Protein AF-A0A093EUS7-F1 (afdb_monomer)

Organism: Tyto alba (NCBI:txid56313)

pLDDT: mean 95.44, std 4.87, range [64.44, 98.81]

Sequence (160 aa):
KVYKDEKTVVIKDKYPKARYHWLILPWDPISSLKSVTRDHLELLEHMHEVGQKMIEQCPARESLEFRLGYHAIPSMSQLHLHVISQDFDSPALKTKKHWNSFTTDFFLNSEDVIEMVRSKGKVKVKDHVSELLKLPLRCHRCKQQLSTIPQLKEHLRKHW

Foldseek 3Di:
DPDDDPFWDKDFDPLAQAPGKIKIFTPPQQFEQQSQFLVCLVVLVVSVVVLVVVLVPDPCNPPWDWFWWFFLDDPGGGDIIMIHTLLSQGPSNADLLSQLCCQDLRTDGSVNSSVCCVPPRGDDRDPPSVVSSVDFDARSPPRDGDRHPVVNNVVSVVVD

Mean predicted aligned error: 3.08 Å

Secondary structure (DSSP, 8-state):
--EE-SSEEEEE-SS-SSSSEEEEEESS----GGG-BGGGHHHHHHHHHHHHHHHHT-TTTTTS-EEEEEESS-SSSS--EEEEETT---TT--SHHHHHHHHSTTEEEHHHHHHHHHHHSBPPPPTTGGGGGGSPEE-TTT--EESSHHHHHHHHGGG-

Radius of gyration: 15.62 Å; Cα contacts (8 Å, |Δi|>4): 267; chains: 1; bounding box: 41×33×40 Å

Solvent-accessible surface area (backbone atoms only — not comparable to full-atom values): 9091 Å² total; per-residue (Å²): 119,77,51,73,62,98,58,36,38,31,32,69,46,94,66,29,49,13,82,44,30,34,34,40,30,55,73,66,90,43,52,38,64,83,72,42,39,50,89,45,47,68,58,51,52,50,54,50,53,55,46,50,53,54,41,74,70,36,94,52,50,89,83,45,58,70,49,51,24,32,53,70,71,66,94,52,86,48,44,52,40,37,36,33,34,71,69,48,56,33,90,59,52,70,46,64,49,61,48,25,41,68,68,37,86,29,33,39,45,46,67,60,48,50,49,33,18,72,76,66,39,31,56,83,73,70,83,73,49,72,56,52,35,70,53,80,50,54,44,82,80,84,58,52,74,42,95,46,62,70,58,40,57,60,55,41,64,78,75,110

Structure (mmCIF, N/CA/C/O backbone):
data_AF-A0A093EUS7-F1
#
_entry.id   AF-A0A093EUS7-F1
#
loop_
_atom_site.group_PDB
_atom_site.id
_atom_site.type_symbol
_atom_site.label_atom_id
_atom_site.label_alt_id
_atom_site.label_comp_id
_atom_site.label_asym_id
_atom_site.label_entity_id
_atom_site.label_seq_id
_atom_site.pdbx_PDB_ins_code
_atom_site.Cartn_x
_atom_site.Cartn_y
_atom_site.Cartn_z
_atom_site.occupancy
_atom_site.B_iso_or_equiv
_atom_site.auth_seq_id
_atom_site.auth_comp_id
_atom_site.auth_asym_id
_atom_site.auth_atom_id
_atom_site.pdbx_PDB_model_num
ATOM 1 N N . LYS A 1 1 ? -16.452 -4.340 -8.724 1.00 64.44 1 LYS A N 1
ATOM 2 C CA . LYS A 1 1 ? -16.579 -4.898 -7.356 1.00 64.44 1 LYS A CA 1
ATOM 3 C C . LYS A 1 1 ? -16.276 -6.385 -7.426 1.00 64.44 1 LYS A C 1
ATOM 5 O O . LYS A 1 1 ? -16.734 -6.990 -8.385 1.00 64.44 1 LYS A O 1
ATOM 10 N N . VAL A 1 2 ? -15.464 -6.920 -6.515 1.00 84.25 2 VAL A N 1
ATOM 11 C CA . VAL A 1 2 ? -14.988 -8.319 -6.573 1.00 84.25 2 VAL A CA 1
ATOM 12 C C . VAL A 1 2 ? -15.539 -9.151 -5.415 1.00 84.25 2 VAL A C 1
ATOM 14 O O . VAL A 1 2 ? -15.949 -10.279 -5.635 1.00 84.25 2 VAL A O 1
ATOM 17 N N . TYR A 1 3 ? -15.641 -8.570 -4.220 1.00 91.31 3 TYR A N 1
ATOM 18 C CA . TYR A 1 3 ? -16.209 -9.208 -3.030 1.00 91.31 3 TYR A CA 1
ATOM 19 C C . TYR A 1 3 ? -16.881 -8.144 -2.142 1.00 91.31 3 TYR A C 1
ATOM 21 O O . TYR A 1 3 ? -16.570 -6.951 -2.257 1.00 91.31 3 TYR A O 1
ATOM 29 N N . LYS A 1 4 ? -17.845 -8.544 -1.308 1.00 95.19 4 LYS A N 1
ATOM 30 C CA . LYS A 1 4 ? -18.407 -7.724 -0.224 1.00 95.19 4 LYS A CA 1
ATOM 31 C C . LYS A 1 4 ? -18.872 -8.597 0.929 1.00 95.19 4 LYS A C 1
ATOM 33 O O . LYS A 1 4 ? -19.377 -9.690 0.691 1.00 95.19 4 LYS A O 1
ATOM 38 N N . ASP A 1 5 ? -18.833 -8.023 2.116 1.00 95.94 5 ASP A N 1
ATOM 39 C CA . ASP A 1 5 ? -19.529 -8.510 3.299 1.00 95.94 5 ASP A CA 1
ATOM 40 C C . ASP A 1 5 ? -20.160 -7.335 4.063 1.00 95.94 5 ASP A C 1
ATOM 42 O O . ASP A 1 5 ? -20.316 -6.233 3.520 1.00 95.94 5 ASP A O 1
ATOM 46 N N . GLU A 1 6 ? -20.576 -7.597 5.299 1.00 96.50 6 GLU A N 1
ATOM 47 C CA . GLU A 1 6 ? -21.230 -6.639 6.191 1.00 96.50 6 GLU A CA 1
ATOM 48 C C . GLU A 1 6 ? -20.306 -5.502 6.643 1.00 96.50 6 GLU A C 1
ATOM 50 O O . GLU A 1 6 ? -20.803 -4.430 6.974 1.00 96.50 6 GLU A O 1
ATOM 55 N N . LYS A 1 7 ? -18.978 -5.693 6.616 1.00 96.62 7 LYS A N 1
ATOM 56 C CA . LYS A 1 7 ? -17.992 -4.715 7.112 1.00 96.62 7 LYS A CA 1
ATOM 57 C C . LYS A 1 7 ? -17.232 -4.010 5.989 1.00 96.62 7 LYS A C 1
ATOM 59 O O . LYS A 1 7 ? -16.836 -2.854 6.141 1.00 96.62 7 LYS A O 1
ATOM 64 N N . THR A 1 8 ? -17.013 -4.682 4.859 1.00 97.62 8 THR A N 1
ATOM 65 C CA . THR A 1 8 ? -16.091 -4.226 3.813 1.00 97.62 8 THR A CA 1
ATOM 66 C C . THR A 1 8 ? -16.556 -4.518 2.386 1.00 97.62 8 THR A C 1
ATOM 68 O O . THR A 1 8 ? -17.402 -5.374 2.100 1.00 97.62 8 THR A O 1
ATOM 71 N N . VAL A 1 9 ? -15.938 -3.813 1.441 1.00 97.69 9 VAL A N 1
ATOM 72 C CA . VAL A 1 9 ? -16.024 -4.078 0.006 1.00 97.69 9 VAL A CA 1
ATOM 73 C C . VAL A 1 9 ? -14.635 -4.166 -0.611 1.00 97.69 9 VAL A C 1
ATOM 75 O O . VAL A 1 9 ? -13.760 -3.347 -0.339 1.00 97.69 9 VAL A O 1
ATOM 78 N N . VAL A 1 10 ? -14.459 -5.133 -1.511 1.00 98.19 10 VAL A N 1
ATOM 79 C CA . VAL A 1 10 ? -13.243 -5.288 -2.312 1.00 98.19 10 VAL A CA 1
ATOM 80 C C . VAL A 1 10 ? -13.505 -4.812 -3.734 1.00 98.19 10 VAL A C 1
ATOM 82 O O . VAL A 1 10 ? -14.429 -5.270 -4.428 1.00 9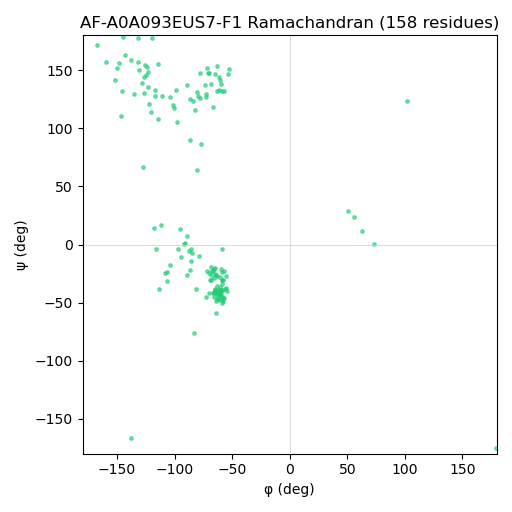8.19 10 VAL A O 1
ATOM 85 N N . ILE A 1 11 ? -12.652 -3.914 -4.210 1.00 97.44 11 ILE A N 1
ATOM 86 C CA . ILE A 1 11 ? -12.645 -3.437 -5.593 1.00 97.44 11 ILE A CA 1
ATOM 87 C C . ILE A 1 11 ? -11.260 -3.626 -6.212 1.00 97.44 11 ILE A C 1
ATOM 89 O O . ILE A 1 11 ? -10.252 -3.658 -5.515 1.00 97.44 11 ILE A O 1
ATOM 93 N N . LYS A 1 12 ? -11.202 -3.749 -7.540 1.00 97.62 12 LYS A N 1
ATOM 94 C CA . LYS A 1 12 ? -9.932 -3.621 -8.265 1.00 97.62 12 LYS A CA 1
ATOM 95 C C . LYS A 1 12 ? -9.543 -2.145 -8.277 1.00 97.62 12 LYS A C 1
ATOM 97 O O . LYS A 1 12 ? -10.411 -1.300 -8.510 1.00 97.62 12 LYS A O 1
ATOM 102 N N . ASP A 1 13 ? -8.270 -1.842 -8.048 1.00 97.31 13 ASP A N 1
ATOM 103 C CA . ASP A 1 13 ? -7.763 -0.483 -8.228 1.00 97.31 13 ASP A CA 1
ATOM 104 C C . ASP A 1 13 ? -7.938 -0.079 -9.704 1.00 97.31 13 ASP A C 1
ATOM 106 O O . ASP A 1 13 ? -7.627 -0.851 -10.614 1.00 97.31 13 ASP A O 1
ATOM 110 N N . LYS A 1 14 ? -8.465 1.124 -9.953 1.00 96.56 14 LYS A N 1
ATOM 111 C CA . LYS A 1 14 ? -8.698 1.646 -11.311 1.00 96.56 14 LYS A CA 1
ATOM 112 C C . LYS A 1 14 ? -7.390 1.875 -12.079 1.00 96.56 14 LYS A C 1
ATOM 114 O O . LYS A 1 14 ? -7.369 1.803 -13.305 1.00 96.56 14 LYS A O 1
ATOM 119 N N . TYR A 1 15 ? -6.306 2.159 -11.364 1.00 97.19 15 TYR A N 1
ATOM 120 C CA . TYR A 1 15 ? -4.970 2.417 -11.887 1.00 97.19 15 TYR A CA 1
ATOM 121 C C . TYR A 1 15 ? -3.961 1.500 -11.177 1.00 97.19 15 TYR A C 1
ATOM 123 O O . TYR A 1 15 ? -3.106 1.993 -10.426 1.00 97.19 15 TYR A O 1
ATOM 131 N N . PRO A 1 16 ? -4.036 0.174 -11.393 1.00 98.00 16 PRO A N 1
ATOM 132 C CA . PRO A 1 16 ? -3.267 -0.807 -10.632 1.00 98.00 16 PRO A CA 1
ATOM 133 C C . PRO A 1 16 ? -1.763 -0.568 -10.799 1.00 98.00 16 PRO A C 1
ATOM 135 O O . PRO A 1 16 ? -1.323 -0.202 -11.883 1.00 98.00 16 PRO A O 1
ATOM 138 N N . LYS A 1 17 ? -0.946 -0.728 -9.752 1.00 98.44 17 LYS A N 1
ATOM 139 C CA . LYS A 1 17 ? 0.515 -0.499 -9.849 1.00 98.44 17 LYS A CA 1
ATOM 140 C C . LYS A 1 17 ? 1.330 -1.777 -10.068 1.00 98.44 17 LYS A C 1
ATOM 142 O O . LYS A 1 17 ? 2.527 -1.676 -10.300 1.00 98.44 17 LYS A O 1
ATOM 147 N N . ALA A 1 18 ? 0.661 -2.925 -10.074 1.00 98.19 18 ALA A N 1
ATOM 148 C CA . ALA A 1 18 ? 1.181 -4.256 -10.368 1.00 98.19 18 ALA A CA 1
ATOM 149 C C . ALA A 1 18 ? 0.106 -5.068 -11.112 1.00 98.19 18 ALA A C 1
ATOM 151 O O . ALA A 1 18 ? -1.006 -4.556 -11.302 1.00 98.19 18 ALA A O 1
ATOM 152 N N . ARG A 1 19 ? 0.403 -6.315 -11.499 1.00 97.44 19 ARG A N 1
ATOM 153 C CA . ARG A 1 19 ? -0.566 -7.221 -12.151 1.00 97.44 19 ARG A CA 1
ATOM 154 C C . ARG A 1 19 ? -1.848 -7.393 -11.342 1.00 97.44 19 ARG A C 1
ATOM 156 O O . ARG A 1 19 ? -2.940 -7.384 -11.908 1.00 97.44 19 ARG A O 1
ATOM 163 N N . TYR A 1 20 ? -1.717 -7.487 -10.022 1.00 98.06 20 TYR A N 1
ATOM 164 C CA . TYR A 1 20 ? -2.835 -7.587 -9.099 1.00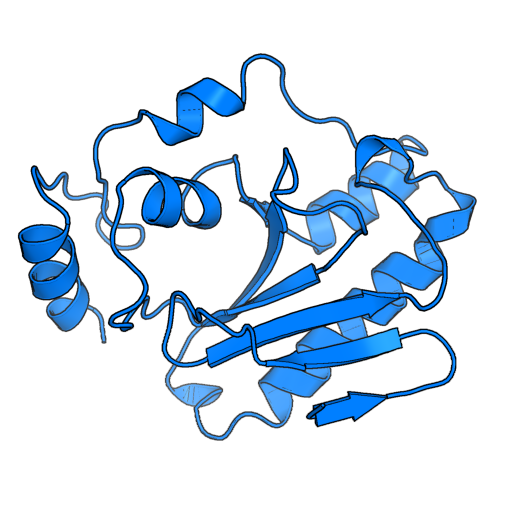 98.06 20 TYR A CA 1
ATOM 165 C C . TYR A 1 20 ? -2.780 -6.446 -8.092 1.00 98.06 20 TYR A C 1
ATOM 167 O O . TYR A 1 20 ? -1.806 -6.278 -7.361 1.00 98.06 20 TYR A O 1
ATOM 175 N N . HIS A 1 21 ? -3.838 -5.638 -8.069 1.00 98.44 21 HIS A N 1
ATOM 176 C CA . HIS A 1 21 ? -3.978 -4.551 -7.114 1.00 98.44 21 HIS A CA 1
ATOM 177 C C . HIS A 1 21 ? -5.452 -4.357 -6.758 1.00 98.44 21 HIS A C 1
ATOM 179 O O . HIS A 1 21 ? -6.256 -3.913 -7.586 1.00 98.44 21 HIS A O 1
ATOM 185 N N . TRP A 1 22 ? -5.800 -4.699 -5.523 1.00 98.44 22 TRP A N 1
ATOM 186 C CA . TRP A 1 22 ? -7.130 -4.502 -4.963 1.00 98.44 22 TRP A CA 1
ATOM 187 C C . TRP A 1 22 ? -7.099 -3.494 -3.827 1.00 98.44 22 TRP A C 1
ATOM 189 O O . TRP A 1 22 ? -6.076 -3.300 -3.169 1.00 98.44 22 TRP A O 1
ATOM 199 N N . LEU A 1 23 ? -8.255 -2.882 -3.607 1.00 98.00 23 LEU A N 1
ATOM 200 C CA . LEU A 1 23 ? -8.527 -2.013 -2.478 1.00 98.00 23 LEU A CA 1
ATOM 201 C C . LEU A 1 23 ? -9.641 -2.648 -1.655 1.00 98.00 23 LEU A C 1
ATOM 203 O O . LEU A 1 23 ? -10.699 -2.983 -2.199 1.00 98.00 23 LEU A O 1
ATOM 207 N N . ILE A 1 24 ? -9.394 -2.794 -0.359 1.00 98.06 24 ILE A N 1
ATOM 208 C CA . ILE A 1 24 ? -10.398 -3.181 0.630 1.00 98.06 24 ILE A CA 1
ATOM 209 C C . ILE A 1 24 ? -10.809 -1.911 1.351 1.00 98.06 24 ILE A C 1
ATOM 211 O O . ILE A 1 24 ? -9.961 -1.229 1.928 1.00 98.06 24 ILE A O 1
ATOM 215 N N . LEU A 1 25 ? -12.092 -1.580 1.278 1.00 96.81 25 LEU A N 1
ATOM 216 C CA . LEU A 1 25 ? -12.655 -0.387 1.894 1.00 96.81 25 LEU A CA 1
ATOM 217 C C . LEU A 1 25 ? -13.676 -0.801 2.952 1.00 96.81 25 LEU A C 1
ATOM 219 O O . LEU A 1 25 ? -14.530 -1.641 2.647 1.00 96.81 25 LEU A O 1
ATOM 223 N N . PRO A 1 26 ? -13.623 -0.226 4.161 1.00 97.00 26 PRO A N 1
ATOM 224 C CA . PRO A 1 26 ? -14.689 -0.394 5.131 1.00 97.00 26 PRO A CA 1
ATOM 225 C C . PRO A 1 26 ? -15.933 0.389 4.698 1.00 97.00 26 PRO A C 1
ATOM 227 O O . PRO A 1 26 ? -15.827 1.414 4.011 1.00 97.00 26 PRO A O 1
ATOM 230 N N . TRP A 1 27 ? -17.108 -0.090 5.107 1.00 95.31 27 TRP A N 1
ATOM 231 C CA . TRP A 1 27 ? -18.343 0.696 5.016 1.00 95.31 27 TRP A CA 1
ATOM 232 C C . TRP A 1 27 ? -18.335 1.870 5.998 1.00 95.31 27 TRP A C 1
ATOM 234 O O . TRP A 1 27 ? -18.879 2.928 5.683 1.00 95.31 27 TRP A O 1
ATOM 244 N N . ASP A 1 28 ? -17.654 1.707 7.134 1.00 91.75 28 ASP A N 1
A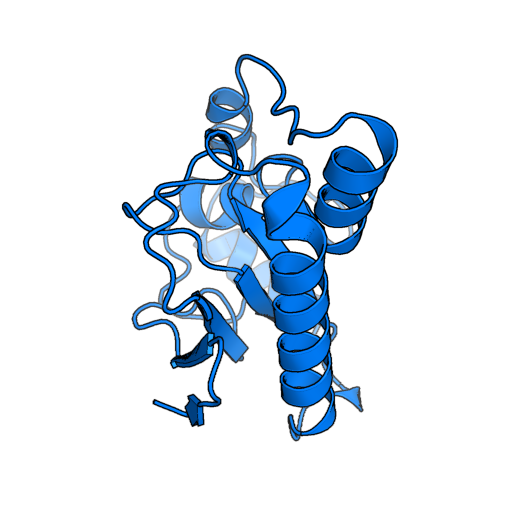TOM 245 C CA . ASP A 1 28 ? -17.448 2.774 8.106 1.00 91.75 28 ASP A CA 1
ATOM 246 C C . ASP A 1 28 ? -16.626 3.926 7.499 1.00 91.75 28 ASP A C 1
ATOM 248 O O . ASP A 1 28 ? -15.565 3.696 6.900 1.00 91.75 28 ASP A O 1
ATOM 252 N N . PRO A 1 29 ? -17.064 5.189 7.658 1.00 89.62 29 PRO A N 1
ATOM 253 C CA . PRO A 1 29 ? -16.450 6.343 7.007 1.00 89.62 29 PRO A CA 1
ATOM 254 C C . PRO A 1 29 ? -15.190 6.826 7.747 1.00 89.62 29 PRO A C 1
ATOM 256 O O . PRO A 1 29 ? -15.120 7.946 8.255 1.00 89.62 29 PRO A O 1
ATOM 259 N N . ILE A 1 30 ? -14.151 5.992 7.793 1.00 93.00 30 ILE A N 1
ATOM 260 C CA . ILE A 1 30 ? -12.863 6.343 8.404 1.00 93.00 30 ILE A CA 1
ATOM 261 C C . ILE A 1 30 ? -12.041 7.140 7.396 1.00 93.00 30 ILE A C 1
ATOM 263 O O . ILE A 1 30 ? -11.645 6.614 6.361 1.00 93.00 30 ILE A O 1
ATOM 267 N N . SER A 1 31 ? -11.747 8.407 7.690 1.00 89.38 31 SER A N 1
ATOM 268 C CA . SER A 1 31 ? -11.093 9.299 6.718 1.00 89.38 31 SER A CA 1
ATOM 269 C C . SER A 1 31 ? -9.667 8.873 6.334 1.00 89.38 31 SER A C 1
ATOM 271 O O . SER A 1 31 ? -9.270 9.010 5.176 1.00 89.38 31 SER A O 1
ATOM 273 N N . SER A 1 32 ? -8.878 8.386 7.297 1.00 88.88 32 SER A N 1
ATOM 274 C CA . SER A 1 32 ? -7.460 8.054 7.127 1.00 88.88 32 SER A CA 1
ATOM 275 C C . SER A 1 32 ? -6.923 7.240 8.309 1.00 88.88 32 SER A C 1
ATOM 277 O O . SER A 1 32 ? -7.561 7.167 9.358 1.00 88.88 32 SER A O 1
ATOM 279 N N . LEU A 1 33 ? -5.692 6.725 8.189 1.00 89.56 33 LEU A N 1
ATOM 280 C CA . LEU A 1 33 ? -4.976 6.064 9.292 1.00 89.56 33 LEU A CA 1
ATOM 281 C C . LEU A 1 33 ? -4.844 6.927 10.555 1.00 89.56 33 LEU A C 1
ATOM 283 O O . LEU A 1 33 ? -4.744 6.387 11.650 1.00 89.56 33 LEU A O 1
ATOM 287 N N . LYS A 1 34 ? -4.848 8.261 10.435 1.00 89.00 34 LYS A N 1
ATOM 288 C CA . LYS A 1 34 ? -4.753 9.157 11.599 1.00 89.00 34 LYS A CA 1
ATOM 289 C C . LYS A 1 34 ? -6.017 9.144 12.462 1.00 89.00 34 LYS A C 1
ATOM 291 O O . LYS A 1 34 ? -5.937 9.478 13.637 1.00 89.00 34 LYS A O 1
ATOM 296 N N . SER A 1 35 ? -7.161 8.785 11.879 1.00 92.06 35 SER A N 1
ATOM 297 C CA . SER A 1 35 ? -8.447 8.678 12.579 1.00 92.06 35 SER A CA 1
ATOM 298 C C . SER A 1 35 ? -8.671 7.301 13.204 1.00 92.06 35 SER A C 1
ATOM 300 O O . SER A 1 35 ? -9.664 7.108 13.895 1.00 92.06 35 SER A O 1
ATOM 302 N N . VAL A 1 36 ? -7.772 6.347 12.957 1.00 94.75 36 VAL A N 1
ATOM 303 C CA . VAL A 1 36 ? -7.867 4.995 13.503 1.00 94.75 36 VAL A CA 1
ATOM 304 C C . VAL A 1 36 ? -7.549 5.015 14.998 1.00 94.75 36 VAL A C 1
ATOM 306 O O . VAL A 1 36 ? -6.491 5.484 15.428 1.00 94.75 36 VAL A O 1
ATOM 309 N N . THR A 1 37 ? -8.467 4.445 15.767 1.00 95.81 37 THR A N 1
ATOM 310 C CA . THR A 1 37 ? -8.399 4.253 17.223 1.00 95.81 37 THR A CA 1
ATOM 311 C C . THR A 1 37 ? -8.469 2.765 17.570 1.00 95.81 37 THR A C 1
ATOM 313 O O . THR A 1 37 ? -8.650 1.924 16.688 1.00 95.81 37 THR A O 1
ATOM 316 N N . ARG A 1 38 ? -8.374 2.434 18.863 1.00 96.62 38 ARG A N 1
ATOM 317 C CA . ARG A 1 38 ? -8.509 1.057 19.361 1.00 96.62 38 ARG A CA 1
ATOM 318 C C . ARG A 1 38 ? -9.849 0.401 19.009 1.00 96.62 38 ARG A C 1
ATOM 320 O O . ARG A 1 38 ? -9.866 -0.800 18.773 1.00 96.62 38 ARG A O 1
ATOM 327 N N . ASP A 1 39 ? -10.923 1.180 18.901 1.00 96.69 39 ASP A N 1
ATOM 328 C CA . ASP A 1 39 ? -12.263 0.675 18.554 1.00 96.69 39 ASP A CA 1
ATOM 329 C C . ASP A 1 39 ? -12.323 0.106 17.130 1.00 96.69 39 ASP A C 1
ATOM 331 O O . ASP A 1 39 ? -13.175 -0.712 16.808 1.00 96.69 39 ASP A O 1
ATOM 335 N N . HIS A 1 40 ? -11.376 0.501 16.277 1.00 97.12 40 HIS A N 1
ATOM 336 C CA . HIS A 1 40 ? -11.283 0.034 14.899 1.00 97.12 40 HIS A CA 1
ATOM 337 C C . HIS A 1 40 ? -10.407 -1.221 14.747 1.00 97.12 40 HIS A C 1
ATOM 339 O O . HIS A 1 40 ? -10.197 -1.671 13.622 1.00 97.12 40 HIS A O 1
ATOM 345 N N . LEU A 1 41 ? -9.856 -1.778 15.834 1.00 97.12 41 LEU A N 1
ATOM 346 C CA . LEU A 1 41 ? -8.906 -2.894 15.765 1.00 97.12 41 LEU A CA 1
ATOM 347 C C . LEU A 1 41 ? -9.506 -4.124 15.067 1.00 97.12 41 LEU A C 1
ATOM 349 O O . LEU A 1 41 ? -8.904 -4.637 14.128 1.00 97.12 41 LEU A O 1
ATOM 353 N N . GLU A 1 42 ? -10.719 -4.523 15.456 1.00 97.94 42 GLU A N 1
ATOM 354 C CA . GLU A 1 42 ? -11.425 -5.662 14.853 1.00 97.94 42 GLU A CA 1
ATOM 355 C C . GLU A 1 42 ? -11.679 -5.446 13.352 1.00 97.94 42 GLU A C 1
ATOM 357 O O . GLU A 1 42 ? -11.576 -6.369 12.547 1.00 97.94 42 GLU A O 1
ATOM 362 N N . LEU A 1 43 ? -11.975 -4.208 12.944 1.00 98.06 43 LEU A N 1
ATOM 363 C CA . LEU A 1 43 ? -12.164 -3.869 11.536 1.00 98.06 43 LEU A CA 1
ATOM 364 C C . LEU A 1 43 ? -10.856 -3.995 10.743 1.00 98.06 43 LEU A C 1
ATOM 366 O O . LEU A 1 43 ? -10.874 -4.501 9.624 1.00 98.06 43 LEU A O 1
ATOM 370 N N . LEU A 1 44 ? -9.724 -3.554 11.299 1.00 98.25 44 LEU A N 1
ATOM 371 C CA . LEU A 1 44 ? -8.419 -3.677 10.639 1.00 98.25 44 LEU A CA 1
ATOM 372 C C . LEU A 1 44 ? -7.991 -5.138 10.476 1.00 98.25 44 LEU A C 1
ATOM 374 O O . LEU A 1 44 ? -7.462 -5.499 9.424 1.00 98.25 44 LEU A O 1
ATOM 378 N N . GLU A 1 45 ? -8.230 -5.959 11.497 1.00 98.56 45 GLU A N 1
ATOM 379 C CA . GLU A 1 45 ? -7.986 -7.405 11.469 1.00 98.56 45 GLU A CA 1
ATOM 380 C C . GLU A 1 45 ? -8.864 -8.075 10.410 1.00 98.56 45 GLU A C 1
ATOM 382 O O . GLU A 1 45 ? -8.346 -8.757 9.527 1.00 98.56 45 GLU A O 1
ATOM 387 N N . HIS A 1 46 ? -10.161 -7.754 10.386 1.00 98.56 46 HIS A N 1
ATOM 388 C CA . HIS A 1 46 ? -11.082 -8.228 9.350 1.00 98.56 46 HIS A CA 1
ATOM 389 C C . HIS A 1 46 ? -10.632 -7.824 7.939 1.00 98.56 46 HIS A C 1
ATOM 391 O O . HIS A 1 46 ? -10.610 -8.645 7.024 1.00 98.56 46 HIS A O 1
ATOM 397 N N . MET A 1 47 ? -10.227 -6.566 7.736 1.00 98.50 47 MET A N 1
ATOM 398 C CA . MET A 1 47 ? -9.706 -6.102 6.445 1.00 98.50 47 MET A CA 1
ATOM 399 C C . MET A 1 47 ? -8.457 -6.886 6.019 1.00 98.50 47 MET A C 1
ATOM 401 O O . MET A 1 47 ? -8.321 -7.212 4.836 1.00 98.50 47 MET A O 1
ATOM 405 N N . HIS A 1 48 ? -7.562 -7.204 6.958 1.00 98.75 48 HIS A N 1
ATOM 406 C CA . HIS A 1 48 ? -6.375 -8.016 6.696 1.00 98.75 48 HIS A CA 1
ATOM 407 C C . HIS A 1 48 ? -6.742 -9.442 6.271 1.00 98.75 48 HIS A C 1
ATOM 409 O O . HIS A 1 48 ? -6.269 -9.901 5.231 1.00 98.75 48 HIS A O 1
ATOM 415 N N . GLU A 1 49 ? -7.633 -10.105 7.009 1.00 98.62 49 GLU A N 1
ATOM 416 C CA . GLU A 1 49 ? -8.117 -11.453 6.688 1.00 98.62 49 GLU A CA 1
ATOM 417 C C . GLU A 1 49 ? -8.803 -11.509 5.318 1.00 98.62 49 GLU A C 1
ATOM 419 O O . GLU A 1 49 ? -8.561 -12.422 4.526 1.00 98.62 49 GLU A O 1
ATOM 424 N N . VAL A 1 50 ? -9.634 -10.512 4.988 1.00 98.50 50 VAL A N 1
ATOM 425 C CA . VAL A 1 50 ? -10.231 -10.392 3.648 1.00 98.50 50 VAL A CA 1
ATOM 426 C C . VAL A 1 50 ? -9.132 -10.267 2.590 1.00 98.50 50 VAL A C 1
ATOM 428 O O . VAL A 1 50 ? -9.223 -10.890 1.534 1.00 98.50 50 VAL A O 1
ATOM 431 N N . GLY A 1 51 ? -8.065 -9.515 2.863 1.00 98.38 51 GLY A N 1
ATOM 432 C CA . GLY A 1 51 ? -6.922 -9.405 1.958 1.00 98.38 51 GLY A CA 1
ATOM 433 C C . GLY A 1 51 ? -6.153 -10.711 1.778 1.00 98.38 51 GLY A C 1
ATOM 434 O O . GLY A 1 51 ? -5.780 -11.031 0.649 1.00 98.38 51 GLY A O 1
ATOM 435 N N . GLN A 1 52 ? -5.962 -11.488 2.844 1.00 98.44 52 GLN A N 1
ATOM 436 C CA . GLN A 1 52 ? -5.350 -12.817 2.765 1.00 98.44 52 GLN A CA 1
ATOM 437 C C . GLN A 1 52 ? -6.208 -13.767 1.920 1.00 98.44 52 GLN A C 1
ATOM 439 O O . GLN A 1 52 ? -5.695 -14.363 0.975 1.00 98.44 52 GLN A O 1
ATOM 444 N N . LYS A 1 53 ? -7.529 -13.799 2.140 1.00 97.44 53 LYS A N 1
ATOM 445 C CA . LYS A 1 53 ? -8.474 -14.580 1.316 1.00 97.44 53 LYS A CA 1
ATOM 446 C C . LYS A 1 53 ? -8.414 -14.190 -0.164 1.00 97.44 53 LYS A C 1
ATOM 448 O O . LYS A 1 53 ? -8.461 -15.053 -1.038 1.00 97.44 53 LYS A O 1
ATOM 453 N N . MET A 1 54 ? -8.273 -12.896 -0.465 1.00 96.75 54 MET A N 1
ATOM 454 C CA . MET A 1 54 ? -8.103 -12.417 -1.844 1.00 96.75 54 MET A CA 1
ATOM 455 C C . MET A 1 54 ? -6.815 -12.943 -2.494 1.00 96.75 54 MET A C 1
ATOM 457 O O . MET A 1 54 ? -6.812 -13.216 -3.695 1.00 96.75 54 MET A O 1
ATOM 461 N N . ILE A 1 55 ? -5.734 -13.090 -1.724 1.00 97.56 55 ILE A N 1
ATOM 462 C CA . ILE A 1 55 ? -4.472 -13.668 -2.203 1.00 97.56 55 ILE A CA 1
ATOM 463 C C . ILE A 1 55 ? -4.614 -15.178 -2.388 1.00 97.56 55 ILE A C 1
ATOM 465 O O . ILE A 1 55 ? -4.225 -15.688 -3.432 1.00 97.56 55 ILE A O 1
ATOM 469 N N . GLU A 1 56 ? -5.215 -15.891 -1.438 1.00 96.75 56 GLU A N 1
ATOM 470 C CA . GLU A 1 56 ? -5.438 -17.343 -1.523 1.00 96.75 56 GLU A CA 1
ATOM 471 C C . GLU A 1 56 ? -6.280 -17.749 -2.739 1.00 96.75 56 GLU A C 1
ATOM 473 O O . GLU A 1 56 ? -6.049 -18.792 -3.346 1.00 96.75 56 GLU A O 1
ATOM 478 N N . GLN A 1 57 ? -7.232 -16.905 -3.133 1.00 94.88 57 GLN A N 1
ATOM 479 C CA . GLN A 1 57 ? -8.073 -17.124 -4.312 1.00 94.88 57 GLN A CA 1
ATOM 480 C C . GLN A 1 57 ? -7.427 -16.624 -5.614 1.00 94.88 57 GLN A C 1
ATOM 482 O O . GLN A 1 57 ? -7.998 -16.788 -6.695 1.00 94.88 57 GLN A O 1
ATOM 487 N N . CYS A 1 58 ? -6.252 -15.994 -5.545 1.00 94.94 58 CYS A N 1
ATOM 488 C CA . CYS A 1 58 ? -5.556 -15.493 -6.720 1.00 94.94 58 CYS A CA 1
ATOM 489 C C . CYS A 1 58 ? -4.859 -16.646 -7.467 1.00 94.94 58 CYS A C 1
ATOM 491 O O . CYS A 1 58 ? -4.009 -17.321 -6.884 1.00 94.94 58 CYS A O 1
ATOM 493 N N . PRO A 1 59 ? -5.103 -16.834 -8.780 1.00 93.25 59 PRO A N 1
ATOM 494 C CA . PRO A 1 59 ? -4.431 -17.877 -9.563 1.00 93.25 59 PRO A CA 1
ATOM 495 C C . PRO A 1 59 ? -2.902 -17.755 -9.580 1.00 93.25 59 PRO A C 1
ATOM 497 O O . PRO A 1 59 ? -2.201 -18.733 -9.803 1.00 93.25 59 PRO A O 1
ATOM 500 N N . ALA A 1 60 ? -2.379 -16.548 -9.349 1.00 93.62 60 ALA A N 1
ATOM 501 C CA . ALA A 1 60 ? -0.949 -16.270 -9.316 1.00 93.62 60 ALA A CA 1
ATOM 502 C C . ALA A 1 60 ? -0.350 -16.300 -7.896 1.00 93.62 60 ALA A C 1
ATOM 504 O O . ALA A 1 60 ? 0.769 -15.828 -7.716 1.00 93.62 60 ALA A O 1
ATOM 505 N N . ARG A 1 61 ? -1.063 -16.817 -6.879 1.00 92.50 61 ARG A N 1
ATOM 506 C CA . ARG A 1 61 ? -0.585 -16.809 -5.480 1.00 92.50 61 ARG A CA 1
ATOM 507 C C . ARG A 1 61 ? 0.742 -17.538 -5.271 1.00 92.50 61 ARG A C 1
ATOM 509 O O . ARG A 1 61 ? 1.482 -17.193 -4.363 1.00 92.50 61 ARG A O 1
ATOM 516 N N . GLU A 1 62 ? 1.014 -18.561 -6.080 1.00 92.50 62 GLU A N 1
ATOM 517 C CA . GLU A 1 62 ? 2.224 -19.385 -5.954 1.00 92.50 62 GLU A CA 1
ATOM 518 C C . GLU A 1 62 ? 3.415 -18.795 -6.717 1.00 92.50 62 GLU A C 1
ATOM 520 O O . GLU A 1 62 ? 4.558 -19.099 -6.397 1.00 92.50 62 GLU A O 1
ATOM 525 N N . SER A 1 63 ? 3.160 -17.941 -7.713 1.00 94.25 63 SER A N 1
ATOM 526 C CA . SER A 1 63 ? 4.197 -17.336 -8.557 1.00 94.25 63 SER A CA 1
ATOM 527 C C . SER A 1 63 ? 4.496 -15.880 -8.216 1.00 94.25 63 SER A C 1
ATOM 529 O O . SER A 1 63 ? 5.537 -15.363 -8.611 1.00 94.25 63 SER A O 1
ATOM 531 N N . LEU A 1 64 ? 3.603 -15.200 -7.497 1.00 95.94 64 LEU A N 1
ATOM 532 C CA . LEU A 1 64 ? 3.761 -13.804 -7.118 1.00 95.94 64 LEU A CA 1
ATOM 533 C C . LEU A 1 64 ? 3.684 -13.642 -5.608 1.00 95.94 64 LEU A C 1
ATOM 535 O O . LEU A 1 64 ? 2.765 -14.120 -4.951 1.00 95.94 64 LEU A O 1
ATOM 539 N N . GLU A 1 65 ? 4.607 -12.853 -5.076 1.00 96.50 65 GLU A N 1
ATOM 540 C CA . GLU A 1 65 ? 4.496 -12.350 -3.715 1.00 96.50 65 GLU A CA 1
ATOM 541 C C . GLU A 1 65 ? 3.510 -11.185 -3.644 1.00 96.50 65 GLU A C 1
ATOM 543 O O . GLU A 1 65 ? 3.417 -10.364 -4.562 1.00 96.50 65 GLU A O 1
ATOM 548 N N . PHE A 1 66 ? 2.827 -11.065 -2.511 1.00 98.19 66 PHE A N 1
ATOM 549 C CA . PHE A 1 66 ? 1.866 -10.005 -2.240 1.00 98.19 66 PHE A CA 1
ATOM 550 C C . PHE A 1 66 ? 2.235 -9.257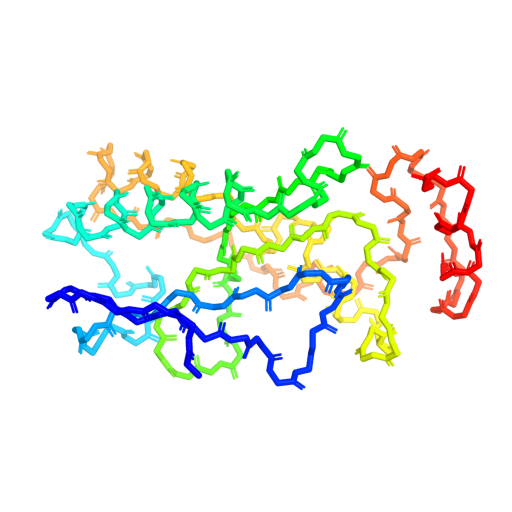 -0.967 1.00 98.19 66 PHE A C 1
ATOM 552 O O . PHE A 1 66 ? 2.840 -9.808 -0.051 1.00 98.19 66 PHE A O 1
ATOM 559 N N . ARG A 1 67 ? 1.832 -7.989 -0.897 1.00 98.31 67 ARG A N 1
ATOM 560 C CA . ARG A 1 67 ? 1.845 -7.209 0.341 1.00 98.31 67 ARG A CA 1
ATOM 561 C C . ARG A 1 67 ? 0.477 -6.612 0.601 1.00 98.31 67 ARG A C 1
ATOM 563 O O . ARG A 1 67 ? -0.215 -6.184 -0.327 1.00 98.31 67 ARG A O 1
ATOM 570 N N . LEU A 1 68 ? 0.137 -6.557 1.885 1.00 98.81 68 LEU A N 1
ATOM 571 C CA . LEU A 1 68 ? -1.037 -5.875 2.400 1.00 98.81 68 LEU A CA 1
ATOM 572 C C . LEU A 1 68 ? -0.578 -4.663 3.199 1.00 98.81 68 LEU A C 1
ATOM 574 O O . LEU A 1 68 ? 0.251 -4.792 4.103 1.00 98.81 68 LEU A O 1
ATOM 578 N N . GLY A 1 69 ? -1.115 -3.488 2.897 1.00 98.31 69 GLY A N 1
ATOM 579 C CA . GLY A 1 69 ? -0.771 -2.308 3.676 1.00 98.31 69 GLY A CA 1
ATOM 580 C C . GLY A 1 69 ? -1.430 -1.016 3.239 1.00 98.31 69 GLY A C 1
ATOM 581 O O . GLY A 1 69 ? -2.289 -0.975 2.359 1.00 98.31 69 GLY A O 1
ATOM 582 N N . TYR A 1 70 ? -1.015 0.054 3.897 1.00 97.69 70 TYR A N 1
ATOM 583 C CA . TYR A 1 70 ? -1.624 1.368 3.801 1.00 97.69 70 TYR A CA 1
ATOM 584 C C . TYR A 1 70 ? -0.584 2.410 3.414 1.00 97.69 70 TYR A C 1
ATOM 586 O O . TYR A 1 70 ? 0.560 2.377 3.866 1.00 97.69 70 TYR A O 1
ATOM 594 N N . HIS A 1 71 ? -0.999 3.403 2.637 1.00 96.25 71 HIS A N 1
ATOM 595 C CA . HIS A 1 71 ? -0.192 4.600 2.458 1.00 96.25 71 HIS A CA 1
ATOM 596 C C . HIS A 1 71 ? -0.224 5.465 3.724 1.00 96.25 71 HIS A C 1
ATOM 598 O O . HIS A 1 71 ? -1.296 5.822 4.212 1.00 96.25 71 HIS A O 1
ATOM 604 N N . ALA A 1 72 ? 0.953 5.859 4.210 1.00 92.56 72 ALA A N 1
ATOM 605 C CA . ALA A 1 72 ? 1.129 6.717 5.381 1.00 92.56 72 ALA A CA 1
ATOM 606 C C . ALA A 1 72 ? 0.364 8.050 5.276 1.00 92.56 72 ALA A C 1
ATOM 608 O O 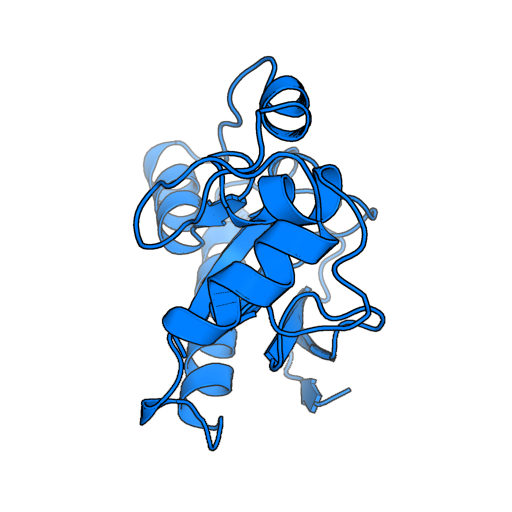. ALA A 1 72 ? -0.187 8.545 6.261 1.00 92.56 72 ALA A O 1
ATOM 609 N N . ILE A 1 73 ? 0.315 8.620 4.068 1.00 88.31 73 ILE A N 1
ATOM 610 C CA . ILE A 1 73 ? -0.560 9.741 3.717 1.00 88.31 73 ILE A CA 1
ATOM 611 C C . ILE A 1 73 ? -1.455 9.262 2.571 1.00 88.31 73 ILE A C 1
ATOM 613 O O . ILE A 1 73 ? -0.935 8.981 1.485 1.00 88.31 73 ILE A O 1
ATOM 617 N N . PRO A 1 74 ? -2.778 9.145 2.779 1.00 82.31 74 PRO A N 1
ATOM 618 C CA . PRO A 1 74 ? -3.657 8.609 1.757 1.00 82.31 74 PRO A CA 1
ATOM 619 C C . PRO A 1 74 ? -3.802 9.599 0.596 1.00 82.31 74 PRO A C 1
ATOM 621 O O . PRO A 1 74 ? -3.754 10.816 0.769 1.00 82.31 74 PRO A O 1
ATOM 624 N N . SER A 1 75 ? -3.975 9.063 -0.612 1.00 76.50 75 SER A N 1
ATOM 625 C CA . SER A 1 75 ? -4.214 9.872 -1.819 1.00 76.50 75 SER A CA 1
ATOM 626 C C . SER A 1 75 ? -5.688 10.232 -2.030 1.00 76.50 75 SER A C 1
ATOM 628 O O . SER A 1 75 ? -5.996 11.107 -2.834 1.00 76.50 75 SER A O 1
ATOM 630 N N . MET A 1 76 ? -6.581 9.561 -1.304 1.00 79.44 76 MET A N 1
ATOM 631 C CA . MET A 1 76 ? -8.026 9.759 -1.306 1.00 79.44 76 MET A CA 1
ATOM 632 C C . MET A 1 76 ? -8.497 9.881 0.142 1.00 79.44 76 MET A C 1
ATOM 634 O O . MET A 1 76 ? -7.895 9.284 1.034 1.00 79.44 76 MET A O 1
ATOM 638 N N . SER A 1 77 ? -9.569 10.637 0.371 1.00 81.88 77 SER A N 1
ATOM 639 C CA . SER A 1 77 ? -10.307 10.531 1.631 1.00 81.88 77 SER A CA 1
ATOM 640 C C . SER A 1 77 ? -10.991 9.164 1.661 1.00 81.88 77 SER A C 1
ATOM 642 O O . SER A 1 77 ? -11.516 8.758 0.626 1.00 81.88 77 SER A O 1
ATOM 644 N N . GLN A 1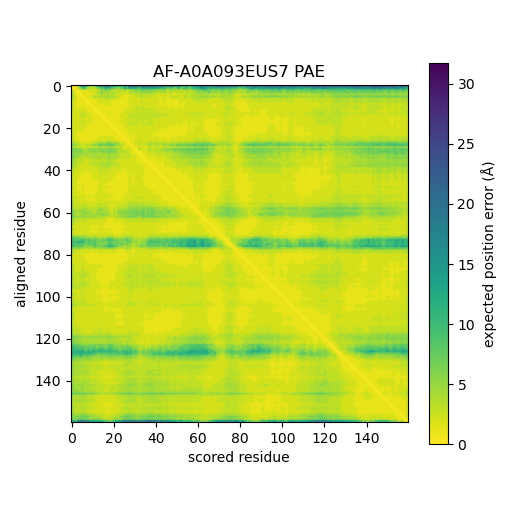 78 ? -10.973 8.495 2.814 1.00 90.50 78 GLN A N 1
ATOM 645 C CA . GLN A 1 78 ? -11.388 7.109 3.081 1.00 90.50 78 GLN A CA 1
ATOM 646 C C . GLN A 1 78 ? -10.209 6.136 3.192 1.00 90.50 78 GLN A C 1
ATOM 648 O O . GLN A 1 78 ? -9.402 5.964 2.274 1.00 90.50 78 GLN A O 1
ATOM 653 N N . LEU A 1 79 ? -10.149 5.460 4.338 1.00 94.69 79 LEU A N 1
ATOM 654 C CA . LEU A 1 79 ? -9.246 4.360 4.625 1.00 94.69 79 LEU A CA 1
ATOM 655 C C . LEU A 1 79 ? -9.433 3.249 3.589 1.00 94.69 79 LEU A C 1
ATOM 657 O O . LEU A 1 79 ? -10.548 2.819 3.308 1.00 94.69 79 LEU A O 1
ATOM 661 N N . HIS A 1 80 ? -8.327 2.767 3.039 1.00 96.75 80 HIS A N 1
ATOM 662 C CA . HIS A 1 80 ? -8.325 1.614 2.154 1.00 96.75 80 HIS A CA 1
ATOM 663 C C . HIS A 1 80 ? -7.043 0.817 2.354 1.00 96.75 80 HIS A C 1
ATOM 665 O O . HIS A 1 80 ? -5.946 1.380 2.365 1.00 96.75 80 HIS A O 1
ATOM 671 N N . LEU A 1 81 ? -7.193 -0.495 2.503 1.00 98.06 81 LEU A N 1
ATOM 672 C CA . LEU A 1 81 ? -6.079 -1.430 2.528 1.00 98.06 81 LEU A CA 1
ATOM 673 C C . LEU A 1 81 ? -5.749 -1.832 1.092 1.00 98.06 81 LEU A C 1
ATOM 675 O O . LEU A 1 81 ? -6.614 -2.302 0.349 1.00 98.06 81 LEU A O 1
ATOM 679 N N . HIS A 1 82 ? -4.494 -1.644 0.704 1.00 98.50 82 HIS A N 1
ATOM 680 C CA . HIS A 1 82 ? -3.969 -2.138 -0.558 1.00 98.50 82 HIS A CA 1
ATOM 681 C C . HIS A 1 82 ? -3.621 -3.615 -0.415 1.00 98.50 82 HIS A C 1
ATOM 683 O O . HIS A 1 82 ? -2.890 -3.981 0.502 1.00 98.50 82 HIS A O 1
ATOM 689 N N . VAL A 1 83 ? -4.076 -4.433 -1.360 1.00 98.62 83 VAL A N 1
ATOM 690 C CA . VAL A 1 83 ? -3.584 -5.798 -1.581 1.00 98.62 83 VAL A CA 1
ATOM 691 C C . VAL A 1 83 ? -2.908 -5.794 -2.942 1.00 98.62 83 VAL A C 1
ATOM 693 O O . VAL A 1 83 ? -3.584 -5.641 -3.963 1.00 98.62 83 VAL A O 1
ATOM 696 N N . ILE A 1 84 ? -1.579 -5.870 -2.967 1.00 98.69 84 ILE A N 1
ATOM 697 C CA . ILE A 1 84 ? -0.793 -5.608 -4.177 1.00 98.69 84 ILE A CA 1
ATOM 698 C C . ILE A 1 84 ? 0.299 -6.656 -4.396 1.00 98.69 84 ILE A C 1
ATOM 700 O O . ILE A 1 84 ? 1.096 -6.934 -3.495 1.00 98.69 84 ILE A O 1
ATOM 704 N N . SER A 1 85 ? 0.359 -7.216 -5.605 1.00 98.50 85 SER A N 1
ATOM 705 C CA . SER A 1 85 ? 1.448 -8.106 -6.009 1.00 98.50 85 SER A CA 1
ATOM 706 C C . SER A 1 85 ? 2.761 -7.334 -6.189 1.00 98.50 85 SER A C 1
ATOM 708 O O . SER A 1 85 ? 2.774 -6.156 -6.546 1.00 98.50 85 SER A O 1
ATOM 710 N N . GLN A 1 86 ? 3.892 -7.973 -5.901 1.00 97.94 86 GLN A N 1
ATOM 711 C CA . GLN A 1 86 ? 5.211 -7.329 -5.864 1.00 97.94 86 GLN A CA 1
ATOM 712 C C . GLN A 1 86 ? 5.949 -7.341 -7.216 1.00 97.94 86 GLN A C 1
ATOM 714 O O . GLN A 1 86 ? 7.102 -6.925 -7.284 1.00 97.94 86 GLN A O 1
ATOM 719 N N . ASP A 1 87 ? 5.314 -7.775 -8.308 1.00 97.81 87 ASP A N 1
ATOM 720 C CA . ASP A 1 87 ? 5.894 -7.696 -9.661 1.00 97.81 87 ASP A CA 1
ATOM 721 C C . ASP A 1 87 ? 6.016 -6.252 -10.174 1.00 97.81 87 ASP A C 1
ATOM 723 O O . ASP A 1 87 ? 6.925 -5.945 -10.950 1.00 97.81 87 ASP A O 1
ATOM 727 N N . PHE A 1 88 ? 5.107 -5.369 -9.737 1.00 98.25 88 PHE A N 1
ATOM 728 C CA . PHE A 1 88 ? 4.987 -3.981 -10.195 1.00 98.25 88 PHE A CA 1
ATOM 729 C C . PHE A 1 88 ? 4.946 -3.825 -11.732 1.00 98.25 88 PHE A C 1
ATOM 731 O O . PHE A 1 88 ? 5.326 -2.791 -12.294 1.00 98.25 88 PHE A O 1
ATOM 738 N N . ASP A 1 89 ? 4.442 -4.847 -12.422 1.00 97.75 89 ASP A N 1
ATOM 739 C CA . ASP A 1 89 ? 4.273 -4.886 -13.866 1.00 97.75 89 ASP A CA 1
ATOM 740 C C . ASP A 1 89 ? 2.925 -4.266 -14.240 1.00 97.75 89 ASP A C 1
ATOM 742 O O . ASP A 1 89 ? 1.876 -4.910 -14.253 1.00 97.75 89 ASP A O 1
ATOM 746 N N . SER A 1 90 ? 2.934 -2.952 -14.472 1.00 98.12 90 SER A N 1
ATOM 747 C CA . SER A 1 90 ? 1.732 -2.227 -14.879 1.00 98.12 90 SER A CA 1
ATOM 748 C C . SER A 1 90 ? 2.034 -0.984 -15.720 1.00 98.12 90 SER A C 1
ATOM 750 O O . SER A 1 90 ? 2.958 -0.218 -15.411 1.00 98.12 90 SER A O 1
ATOM 752 N N . PRO A 1 91 ? 1.221 -0.680 -16.751 1.00 97.62 91 PRO A N 1
ATOM 753 C CA . PRO A 1 91 ? 1.294 0.590 -17.476 1.00 97.62 91 PRO A CA 1
ATOM 754 C C . PRO A 1 91 ? 0.942 1.815 -16.608 1.00 97.62 91 PRO A C 1
ATOM 756 O O . PRO A 1 91 ? 1.341 2.933 -16.938 1.00 97.62 91 PRO A O 1
ATOM 759 N N . ALA A 1 92 ? 0.230 1.646 -15.488 1.00 98.31 92 ALA A N 1
ATOM 760 C CA . ALA A 1 92 ? -0.124 2.745 -14.583 1.00 98.31 92 ALA A CA 1
ATOM 761 C C . ALA A 1 92 ? 0.974 3.078 -13.545 1.00 98.31 92 ALA A C 1
ATOM 763 O O . ALA A 1 92 ? 0.906 4.115 -12.868 1.00 98.31 92 ALA A O 1
ATOM 764 N N . LEU A 1 93 ? 2.042 2.279 -13.462 1.00 98.19 93 LEU A N 1
ATOM 765 C CA . LEU A 1 93 ? 3.264 2.638 -12.741 1.00 98.19 93 LEU A CA 1
ATOM 766 C C . LEU A 1 93 ? 4.101 3.629 -13.572 1.00 98.19 93 LEU A C 1
ATOM 768 O O . LEU A 1 93 ? 4.958 3.242 -14.362 1.00 98.19 93 LEU A O 1
ATOM 772 N N . LYS A 1 94 ? 3.795 4.924 -13.427 1.00 97.88 94 LYS A N 1
ATOM 773 C CA . LYS A 1 94 ? 4.321 6.000 -14.287 1.00 97.88 94 LYS A CA 1
ATOM 774 C C . LYS A 1 94 ? 5.348 6.921 -13.633 1.00 97.88 94 LYS A C 1
ATOM 776 O O . LYS A 1 94 ? 6.113 7.564 -14.340 1.00 97.88 94 LYS A O 1
ATOM 781 N N . THR A 1 95 ? 5.347 7.044 -12.307 1.00 98.12 95 THR A N 1
ATOM 782 C CA . THR A 1 95 ? 6.116 8.092 -11.619 1.00 98.12 95 THR A CA 1
ATOM 783 C C . THR A 1 95 ? 6.934 7.534 -10.465 1.00 98.12 95 THR A C 1
ATOM 785 O O . THR A 1 95 ? 6.586 6.511 -9.875 1.00 98.12 95 THR A O 1
ATOM 788 N N . LYS A 1 96 ? 7.992 8.262 -10.089 1.00 97.50 96 LYS A N 1
ATOM 789 C CA . LYS A 1 96 ? 8.778 7.985 -8.880 1.00 97.50 96 LYS A CA 1
ATOM 790 C C . LYS A 1 96 ? 7.910 7.963 -7.623 1.00 97.50 96 LYS A C 1
ATOM 792 O O . LYS A 1 96 ? 8.087 7.091 -6.783 1.00 97.50 96 LYS A O 1
ATOM 797 N N . LYS A 1 97 ? 6.924 8.862 -7.539 1.00 97.44 97 LYS A N 1
ATOM 798 C CA . LYS A 1 97 ? 5.946 8.872 -6.448 1.00 97.44 97 LYS A CA 1
ATOM 799 C C . LYS A 1 97 ? 5.174 7.554 -6.372 1.00 97.44 97 LYS A C 1
ATOM 801 O O . LYS A 1 97 ? 5.033 7.030 -5.278 1.00 97.44 97 LYS A O 1
ATOM 806 N N . HIS A 1 98 ? 4.707 7.014 -7.505 1.00 97.94 98 HIS A N 1
ATOM 807 C CA . HIS A 1 98 ? 4.023 5.716 -7.513 1.00 97.94 98 HIS A CA 1
ATOM 808 C C . HIS A 1 98 ? 4.949 4.592 -7.055 1.00 97.94 98 HIS A C 1
ATOM 810 O O . HIS A 1 98 ? 4.498 3.716 -6.345 1.00 97.94 98 HIS A O 1
ATOM 816 N N . TRP A 1 99 ? 6.220 4.597 -7.455 1.00 98.50 99 TRP A N 1
ATOM 817 C CA . TRP A 1 99 ? 7.167 3.579 -7.001 1.00 98.50 99 TRP A CA 1
ATOM 818 C C . TRP A 1 99 ? 7.395 3.662 -5.489 1.00 98.50 99 TRP A C 1
ATOM 820 O O . TRP A 1 99 ? 7.074 2.743 -4.738 1.00 98.50 99 TRP A O 1
ATOM 830 N N . ASN A 1 100 ? 7.865 4.823 -5.035 1.00 98.25 100 ASN A N 1
ATOM 831 C CA . ASN A 1 100 ? 8.262 5.032 -3.653 1.00 98.25 100 ASN A CA 1
ATOM 832 C C . ASN A 1 100 ? 7.087 4.900 -2.676 1.00 98.25 100 ASN A C 1
ATOM 834 O O . ASN A 1 100 ? 7.315 4.536 -1.526 1.00 98.25 100 ASN A O 1
ATOM 838 N N . SER A 1 101 ? 5.843 5.151 -3.108 1.00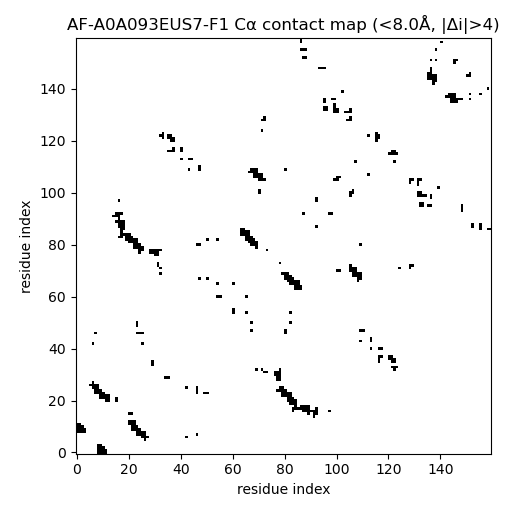 97.56 101 SER A N 1
ATOM 839 C CA . SER A 1 101 ? 4.680 4.982 -2.234 1.00 97.56 101 SER A CA 1
ATOM 840 C C . SER A 1 101 ? 4.423 3.529 -1.837 1.00 97.56 101 SER A C 1
ATOM 842 O O . SER A 1 101 ? 3.813 3.331 -0.798 1.00 97.56 101 SER A O 1
ATOM 844 N N . PHE A 1 102 ? 4.897 2.539 -2.604 1.00 98.19 102 PHE A N 1
ATOM 845 C CA . PHE A 1 102 ? 4.747 1.111 -2.280 1.00 98.19 102 PHE A CA 1
ATOM 846 C C . PHE A 1 102 ? 6.049 0.452 -1.801 1.00 98.19 102 PHE A C 1
ATOM 848 O O . PHE A 1 102 ? 6.005 -0.562 -1.104 1.00 98.19 102 PHE A O 1
ATOM 855 N N . THR A 1 103 ? 7.215 1.001 -2.156 1.00 97.75 103 THR A N 1
ATOM 856 C CA . THR A 1 103 ? 8.521 0.347 -1.936 1.00 97.75 103 THR A CA 1
ATOM 857 C C . THR A 1 103 ? 9.411 1.041 -0.901 1.00 97.75 103 THR A C 1
ATOM 859 O O . THR A 1 103 ? 10.619 0.806 -0.872 1.00 97.75 103 THR A O 1
ATOM 862 N N . THR A 1 104 ? 8.843 1.916 -0.074 1.00 97.06 104 THR A N 1
ATOM 863 C CA . THR A 1 104 ? 9.524 2.576 1.054 1.00 97.06 104 THR A CA 1
ATOM 864 C C . THR A 1 104 ? 8.658 2.481 2.312 1.00 97.06 104 THR A C 1
ATOM 866 O O . THR A 1 104 ? 7.515 2.032 2.232 1.00 97.06 104 THR A O 1
ATOM 869 N N . ASP A 1 105 ? 9.151 2.992 3.444 1.00 95.44 105 ASP A N 1
ATOM 870 C CA . ASP A 1 105 ? 8.385 3.159 4.693 1.00 95.44 105 ASP A CA 1
ATOM 871 C C . ASP A 1 105 ? 7.131 4.050 4.544 1.00 95.44 105 ASP A C 1
ATOM 873 O O . ASP A 1 105 ? 6.361 4.208 5.490 1.00 95.44 105 ASP A O 1
ATOM 877 N N . PHE A 1 106 ? 6.895 4.643 3.366 1.00 96.25 106 PHE A N 1
ATOM 878 C CA . PHE A 1 106 ? 5.617 5.271 3.039 1.00 96.25 106 PHE A CA 1
ATOM 879 C C . PHE A 1 106 ? 4.468 4.248 2.979 1.00 96.25 106 PHE A C 1
ATOM 881 O O . PHE A 1 106 ? 3.314 4.620 3.198 1.00 96.25 106 PHE A O 1
ATOM 888 N N . PHE A 1 107 ? 4.771 2.978 2.695 1.00 97.50 107 PHE A N 1
ATOM 889 C CA . PHE A 1 107 ? 3.818 1.873 2.724 1.00 97.50 107 PHE A CA 1
ATOM 890 C C . PHE A 1 107 ? 3.930 1.111 4.045 1.00 97.50 107 PHE A C 1
ATOM 892 O O . PHE A 1 107 ? 4.875 0.350 4.256 1.00 97.50 107 PHE A O 1
ATOM 899 N N . LEU A 1 108 ? 2.955 1.309 4.925 1.00 97.31 108 LEU A N 1
ATOM 900 C CA . LEU A 1 108 ? 2.882 0.666 6.233 1.00 97.31 108 LEU A CA 1
ATOM 901 C C . LEU A 1 108 ? 2.245 -0.716 6.075 1.00 97.31 108 LEU A C 1
ATOM 903 O O . LEU A 1 108 ? 1.131 -0.804 5.553 1.00 97.31 108 LEU A O 1
ATOM 907 N N . ASN A 1 109 ? 2.919 -1.786 6.509 1.00 98.19 109 ASN A N 1
ATOM 908 C CA . ASN A 1 109 ? 2.331 -3.124 6.428 1.00 98.19 109 ASN A CA 1
ATOM 909 C C . ASN A 1 109 ? 1.104 -3.222 7.339 1.00 98.19 109 ASN A C 1
ATOM 911 O O . ASN A 1 109 ? 1.040 -2.601 8.402 1.00 98.19 109 ASN A O 1
ATOM 915 N N . SER A 1 110 ? 0.124 -4.013 6.913 1.00 98.56 110 SER A N 1
ATOM 916 C CA . SER A 1 110 ? -1.143 -4.154 7.630 1.00 98.56 110 SER A CA 1
ATOM 917 C C . SER A 1 110 ? -0.963 -4.688 9.052 1.00 98.56 110 SER A C 1
ATOM 919 O O . SER A 1 110 ? -1.590 -4.169 9.969 1.00 98.56 110 SER A O 1
ATOM 921 N N . GLU A 1 111 ? -0.098 -5.684 9.241 1.00 98.31 111 GLU A N 1
ATOM 922 C CA . GLU A 1 111 ? 0.169 -6.291 10.553 1.00 98.31 111 GLU A CA 1
ATOM 923 C C . GLU A 1 111 ? 0.838 -5.292 11.505 1.00 98.31 111 GLU A C 1
ATOM 925 O O . GLU A 1 111 ? 0.407 -5.148 12.645 1.00 98.31 111 GLU A O 1
ATOM 930 N N . ASP A 1 112 ? 1.802 -4.504 11.012 1.00 97.62 112 ASP A N 1
ATOM 931 C CA . ASP A 1 112 ? 2.438 -3.435 11.793 1.00 97.62 112 ASP A CA 1
ATOM 932 C C . ASP A 1 112 ? 1.412 -2.382 12.248 1.00 97.62 112 ASP A C 1
ATOM 934 O O . ASP A 1 112 ? 1.477 -1.870 13.367 1.00 97.62 112 ASP A O 1
ATOM 938 N N . VAL A 1 113 ? 0.447 -2.038 11.384 1.00 97.69 113 VAL A N 1
ATOM 939 C CA . VAL A 1 113 ? -0.643 -1.105 11.713 1.00 97.69 113 VAL A CA 1
ATOM 940 C C . VAL A 1 113 ? -1.565 -1.683 12.784 1.00 97.69 113 VAL A C 1
ATOM 942 O O . VAL A 1 113 ? -1.873 -0.975 13.746 1.00 97.69 113 VAL A O 1
ATOM 945 N N . ILE A 1 114 ? -1.959 -2.951 12.654 1.00 98.44 114 ILE A N 1
ATOM 946 C CA . ILE A 1 114 ? -2.762 -3.669 13.654 1.00 98.44 114 ILE A CA 1
ATOM 947 C C . ILE A 1 114 ? -2.034 -3.674 15.003 1.00 98.44 114 ILE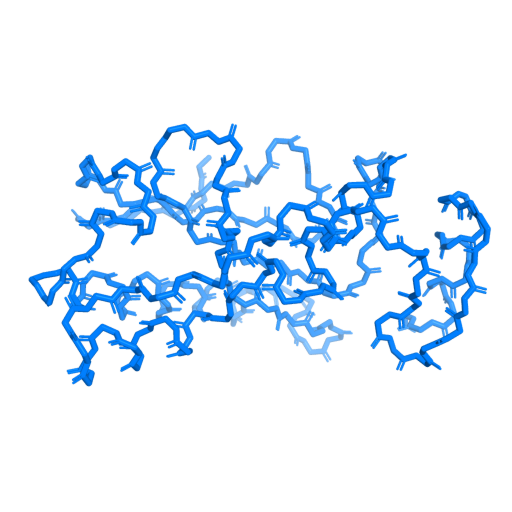 A C 1
ATOM 949 O O . ILE A 1 114 ? -2.608 -3.260 16.012 1.00 98.44 114 ILE A O 1
ATOM 953 N N . GLU A 1 115 ? -0.750 -4.030 15.023 1.00 98.12 115 GLU A N 1
ATOM 954 C CA . GLU A 1 115 ? 0.047 -4.076 16.251 1.00 98.12 115 GLU A CA 1
ATOM 955 C C . GLU A 1 115 ? 0.228 -2.686 16.882 1.00 98.12 115 GLU A C 1
ATOM 957 O O . GLU A 1 115 ? 0.127 -2.520 18.101 1.00 98.12 115 GLU A O 1
ATOM 962 N N . MET A 1 116 ? 0.418 -1.638 16.074 1.00 97.00 116 MET A N 1
ATOM 963 C CA . MET A 1 116 ? 0.459 -0.260 16.576 1.00 97.00 116 MET A CA 1
ATOM 964 C C . MET A 1 116 ? -0.849 0.146 17.263 1.00 97.00 116 MET A C 1
ATOM 966 O O . MET A 1 116 ? -0.814 0.767 18.328 1.00 97.00 116 MET A O 1
ATOM 970 N N . VAL A 1 117 ? -2.000 -0.201 16.686 1.00 97.69 117 VAL A N 1
ATOM 971 C CA . VAL A 1 117 ? -3.312 0.107 17.274 1.00 97.69 117 VAL A CA 1
ATOM 972 C C . VAL A 1 117 ? -3.559 -0.735 18.526 1.00 97.69 117 VAL A C 1
ATOM 974 O O . VAL A 1 117 ? -3.995 -0.197 19.544 1.00 97.69 117 VAL A O 1
ATOM 977 N N . ARG A 1 118 ? -3.204 -2.020 18.503 1.00 97.50 118 ARG A N 1
ATOM 978 C CA . ARG A 1 118 ? -3.314 -2.938 19.645 1.00 97.50 118 ARG A CA 1
ATOM 979 C C . ARG A 1 118 ? -2.515 -2.448 20.855 1.00 97.50 118 ARG A C 1
ATOM 981 O O . ARG A 1 118 ? -3.070 -2.340 21.955 1.00 97.50 118 ARG A O 1
ATOM 988 N N . SER A 1 119 ? -1.246 -2.097 20.641 1.00 97.25 119 SER A N 1
ATOM 989 C CA . SER A 1 119 ? -0.306 -1.702 21.700 1.00 97.25 119 SER A CA 1
ATOM 990 C C . SER A 1 119 ? -0.442 -0.240 22.143 1.00 97.25 119 SER A C 1
ATOM 992 O O . SER A 1 119 ? -0.320 0.054 23.331 1.00 97.25 119 SER A O 1
ATOM 994 N N . LYS A 1 120 ? -0.692 0.696 21.216 1.00 96.06 120 LYS A N 1
ATOM 995 C CA . LYS A 1 120 ? -0.651 2.152 21.480 1.00 96.06 120 LYS A CA 1
ATOM 996 C C . LYS A 1 120 ? -2.000 2.851 21.307 1.00 96.06 120 LYS A C 1
ATOM 998 O O . LYS A 1 120 ? -2.079 4.058 21.536 1.00 96.06 120 LYS A O 1
ATOM 1003 N N . GLY A 1 121 ? -3.037 2.138 20.866 1.00 95.62 121 GLY A N 1
ATOM 1004 C CA . GLY A 1 121 ? -4.385 2.670 20.633 1.00 95.62 121 GLY A CA 1
ATOM 1005 C C . GLY A 1 121 ? -4.525 3.560 19.394 1.00 95.62 121 GLY A C 1
ATOM 1006 O O . GLY A 1 121 ? -5.610 4.082 19.155 1.00 95.62 121 GLY A O 1
ATOM 1007 N N . LYS A 1 122 ? -3.445 3.771 18.629 1.00 94.62 122 LYS A N 1
ATOM 1008 C CA . LYS A 1 122 ? -3.409 4.648 17.451 1.00 94.62 122 LYS A CA 1
ATOM 1009 C C . LYS A 1 122 ? -2.252 4.310 16.518 1.00 94.62 122 LYS A C 1
ATOM 1011 O O . LYS A 1 122 ? -1.210 3.817 16.954 1.00 94.62 122 LYS A O 1
ATOM 1016 N N . VAL A 1 123 ? -2.393 4.689 15.252 1.00 93.56 123 VAL A N 1
ATOM 1017 C CA . VAL A 1 123 ? -1.319 4.588 14.257 1.00 93.56 123 VAL A CA 1
ATOM 1018 C C . VAL A 1 123 ? -0.350 5.761 14.418 1.00 93.56 123 VAL A C 1
ATOM 1020 O O . VAL A 1 123 ? -0.759 6.923 14.431 1.00 93.56 123 VAL A O 1
ATOM 1023 N N . LYS A 1 124 ? 0.953 5.476 14.526 1.00 89.31 124 LYS A N 1
ATOM 1024 C CA . LYS A 1 124 ? 2.002 6.505 14.480 1.00 89.31 124 LYS A CA 1
ATOM 1025 C C . LYS A 1 124 ? 2.627 6.531 13.092 1.00 89.31 124 LYS A C 1
ATOM 1027 O O . LYS A 1 124 ? 3.259 5.568 12.676 1.00 89.31 124 LYS A O 1
ATOM 1032 N N . VAL A 1 125 ? 2.486 7.658 12.406 1.00 85.44 125 VAL A N 1
ATOM 1033 C CA . VAL A 1 125 ? 3.173 7.922 11.139 1.00 85.44 125 VAL A CA 1
ATOM 1034 C C . VAL A 1 125 ? 4.402 8.776 11.435 1.00 85.44 125 VAL A C 1
ATOM 1036 O O . VAL A 1 125 ? 4.297 9.738 12.192 1.00 85.44 125 VAL A O 1
ATOM 1039 N N . LYS A 1 126 ? 5.561 8.414 10.871 1.00 84.00 126 LYS A N 1
ATOM 1040 C CA . LYS A 1 126 ? 6.803 9.189 11.022 1.00 84.00 126 LYS A CA 1
ATOM 1041 C C . LYS A 1 126 ? 6.624 10.600 10.444 1.00 84.00 126 LYS A C 1
ATOM 1043 O O . LYS A 1 126 ? 5.972 10.770 9.410 1.00 84.00 126 LYS A O 1
ATOM 1048 N N . ASP A 1 127 ? 7.247 11.590 11.074 1.00 82.00 127 ASP A N 1
ATOM 1049 C CA . ASP A 1 127 ? 7.321 12.939 10.514 1.00 82.00 127 ASP A CA 1
ATOM 1050 C C . ASP A 1 127 ? 8.100 12.933 9.190 1.00 82.00 127 ASP A C 1
ATOM 1052 O O . ASP A 1 127 ? 8.919 12.051 8.931 1.00 82.00 127 ASP A O 1
ATOM 1056 N N . HIS A 1 128 ? 7.811 13.901 8.316 1.00 85.94 128 HIS A N 1
ATOM 1057 C CA . HIS A 1 128 ? 8.458 14.052 7.002 1.00 85.94 128 HIS A CA 1
ATOM 1058 C C . HIS A 1 128 ? 8.377 12.823 6.075 1.00 85.94 128 HIS A C 1
ATOM 1060 O O . HIS A 1 128 ? 9.156 12.702 5.129 1.00 85.94 128 HIS A O 1
ATOM 1066 N N . VAL A 1 129 ? 7.388 11.938 6.263 1.00 90.12 129 VAL A N 1
ATOM 1067 C CA . VAL A 1 129 ? 7.182 10.752 5.407 1.00 90.12 129 VAL A CA 1
ATOM 1068 C C . VAL A 1 129 ? 7.008 11.107 3.920 1.00 90.12 129 VAL A C 1
ATOM 1070 O O . VAL A 1 129 ? 7.304 10.298 3.045 1.00 90.12 129 VAL A O 1
ATOM 1073 N N . SER A 1 130 ? 6.592 12.339 3.601 1.00 91.62 130 SER A N 1
ATOM 1074 C CA . SER A 1 130 ? 6.513 12.853 2.228 1.00 91.62 130 SER A CA 1
ATOM 1075 C C . SER A 1 130 ? 7.861 12.884 1.504 1.00 91.62 130 SER A C 1
ATOM 1077 O O . SER A 1 130 ? 7.888 12.760 0.279 1.00 91.62 130 SER A O 1
ATOM 1079 N N . GLU A 1 131 ? 8.976 13.014 2.227 1.00 94.88 131 GLU A N 1
ATOM 1080 C CA . GLU A 1 131 ? 10.319 13.011 1.638 1.00 94.88 131 GLU A CA 1
ATOM 1081 C C . GLU A 1 131 ? 10.697 11.632 1.084 1.00 94.88 131 GLU A C 1
ATOM 1083 O O . GLU A 1 131 ? 11.415 11.547 0.086 1.00 94.88 131 GLU A O 1
ATOM 1088 N N . LEU A 1 132 ? 10.115 10.552 1.624 1.00 95.19 132 LEU A N 1
ATOM 1089 C CA . LEU A 1 132 ? 10.302 9.197 1.093 1.00 95.19 132 LEU A CA 1
ATOM 1090 C C . LEU A 1 132 ? 9.845 9.085 -0.367 1.00 95.19 132 LEU A C 1
ATOM 1092 O O . LEU A 1 132 ? 10.438 8.352 -1.156 1.00 95.19 132 LEU A O 1
ATOM 1096 N N . LEU A 1 133 ? 8.842 9.873 -0.770 1.00 96.00 133 LEU A N 1
ATOM 1097 C CA . LEU A 1 133 ? 8.343 9.889 -2.146 1.00 96.00 133 LEU A CA 1
ATOM 1098 C C . LEU A 1 133 ? 9.354 10.483 -3.139 1.00 96.00 133 LEU A C 1
ATOM 1100 O O . LEU A 1 133 ? 9.248 10.219 -4.340 1.00 96.00 133 LEU A O 1
ATOM 1104 N N . LYS A 1 134 ? 10.344 11.247 -2.664 1.00 96.50 134 LYS A N 1
ATOM 1105 C CA . LYS A 1 134 ? 11.365 11.909 -3.494 1.00 96.50 134 LYS A CA 1
ATOM 1106 C C . LYS A 1 134 ? 12.651 11.093 -3.646 1.00 96.50 134 LYS A C 1
ATOM 1108 O O . LYS A 1 134 ? 13.462 11.421 -4.520 1.00 96.50 134 LYS A O 1
ATOM 1113 N N . LEU A 1 135 ? 12.809 10.022 -2.861 1.00 97.00 135 LEU A N 1
ATOM 1114 C CA . LEU A 1 135 ? 13.997 9.167 -2.861 1.00 97.00 135 LEU A CA 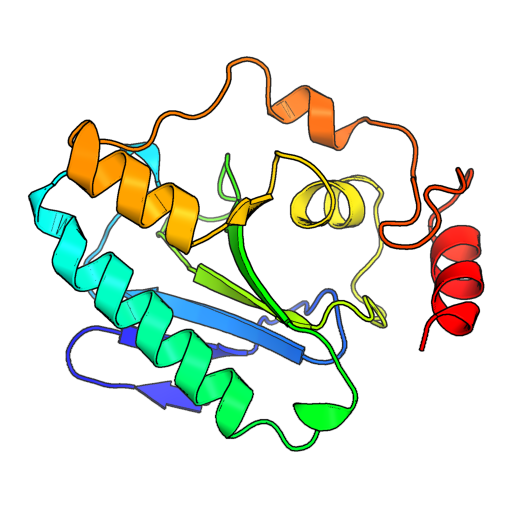1
ATOM 1115 C C . LEU A 1 135 ? 14.367 8.658 -4.268 1.00 97.00 135 LEU A C 1
ATOM 1117 O O . LEU A 1 135 ? 13.489 8.503 -5.129 1.00 97.00 135 LEU A O 1
ATOM 1121 N N . PRO A 1 136 ? 15.658 8.389 -4.532 1.00 98.00 136 PRO A N 1
ATOM 1122 C CA . PRO A 1 136 ? 16.086 7.742 -5.769 1.00 98.00 136 PRO A CA 1
ATOM 1123 C C . PRO A 1 136 ? 15.344 6.421 -6.009 1.00 98.00 136 PRO A C 1
ATOM 1125 O O . PRO A 1 136 ? 15.019 5.706 -5.063 1.00 98.00 136 PRO A O 1
ATOM 1128 N N . LEU A 1 137 ? 15.094 6.080 -7.278 1.00 98.31 137 LEU A N 1
ATOM 1129 C CA . LEU A 1 137 ? 14.450 4.811 -7.614 1.00 98.31 137 LEU A CA 1
ATOM 1130 C C . LEU A 1 137 ? 15.395 3.669 -7.260 1.00 98.31 137 LEU A C 1
ATOM 1132 O O . LEU A 1 137 ? 16.487 3.569 -7.816 1.00 98.31 137 LEU A O 1
ATOM 1136 N N . ARG A 1 138 ? 14.962 2.803 -6.350 1.00 98.19 138 ARG A N 1
ATOM 1137 C CA . ARG A 1 138 ? 15.722 1.639 -5.907 1.00 98.19 138 ARG A CA 1
ATOM 1138 C C . ARG A 1 138 ? 14.871 0.385 -6.048 1.00 98.19 138 ARG A C 1
ATOM 1140 O O . ARG A 1 138 ? 13.731 0.377 -5.589 1.00 98.19 138 ARG A O 1
ATOM 1147 N N . CYS A 1 139 ? 15.413 -0.658 -6.672 1.00 98.06 139 CYS A N 1
ATOM 1148 C CA . CYS A 1 139 ? 14.742 -1.947 -6.806 1.00 98.06 139 CYS A CA 1
ATOM 1149 C C . CYS A 1 139 ? 14.412 -2.528 -5.422 1.00 98.06 139 CYS A C 1
ATOM 1151 O O . CYS A 1 139 ? 15.278 -2.577 -4.547 1.00 98.06 139 CYS A O 1
ATOM 1153 N N . HIS A 1 140 ? 13.176 -2.991 -5.219 1.00 97.19 140 HIS A N 1
ATOM 1154 C CA . HIS A 1 140 ? 12.757 -3.552 -3.933 1.00 97.19 140 HIS A CA 1
ATOM 1155 C C . HIS A 1 140 ? 13.392 -4.928 -3.659 1.00 97.19 140 HIS A C 1
ATOM 1157 O O . HIS A 1 140 ? 13.562 -5.273 -2.491 1.00 97.19 140 HIS A O 1
ATOM 1163 N N . ARG A 1 141 ? 13.825 -5.644 -4.710 1.00 96.38 141 ARG A N 1
ATOM 1164 C CA . ARG A 1 141 ? 14.520 -6.941 -4.645 1.00 96.38 141 ARG A CA 1
ATOM 1165 C C . ARG A 1 141 ? 16.020 -6.778 -4.394 1.00 96.38 141 ARG A C 1
ATOM 1167 O O . ARG A 1 141 ? 16.479 -6.925 -3.269 1.00 96.38 141 ARG A O 1
ATOM 1174 N N . CYS A 1 142 ? 16.782 -6.388 -5.419 1.00 97.19 142 CYS A N 1
ATOM 1175 C CA . CYS A 1 142 ? 18.251 -6.365 -5.369 1.00 97.19 142 CYS A CA 1
ATOM 1176 C C . CYS A 1 142 ? 18.863 -5.031 -4.917 1.00 97.19 142 CYS A C 1
ATOM 1178 O O . CYS A 1 142 ? 20.081 -4.885 -4.890 1.00 97.19 142 CYS A O 1
ATOM 1180 N N . LYS A 1 143 ? 18.037 -4.026 -4.602 1.00 97.38 143 LYS A N 1
ATOM 1181 C CA . LYS A 1 143 ? 18.474 -2.698 -4.137 1.00 97.38 143 LYS A CA 1
ATOM 1182 C C . LYS A 1 143 ? 19.316 -1.889 -5.138 1.00 97.38 143 LYS A C 1
ATOM 1184 O O . LYS A 1 143 ? 19.833 -0.839 -4.751 1.00 97.38 143 LYS A O 1
ATOM 1189 N N . GLN A 1 144 ? 19.397 -2.308 -6.406 1.00 97.94 144 GLN A N 1
ATOM 1190 C CA . GLN A 1 144 ? 20.006 -1.524 -7.485 1.00 97.94 144 GLN A CA 1
ATOM 1191 C C . GLN A 1 144 ? 19.278 -0.183 -7.649 1.00 97.94 144 GLN A C 1
ATOM 1193 O O . GLN A 1 144 ? 18.048 -0.133 -7.603 1.00 97.94 144 GLN A O 1
ATOM 1198 N N . GLN A 1 145 ? 20.036 0.896 -7.848 1.00 98.12 145 GLN A N 1
ATOM 1199 C CA . GLN A 1 145 ? 19.492 2.219 -8.146 1.00 98.12 145 GLN A CA 1
ATOM 1200 C C . GLN A 1 145 ? 19.316 2.410 -9.657 1.00 98.12 145 GLN A C 1
ATOM 1202 O O . GLN A 1 145 ? 20.187 2.037 -10.441 1.00 98.12 145 GLN A O 1
ATOM 1207 N N . LEU A 1 146 ? 18.188 2.996 -10.057 1.00 98.19 146 LEU A N 1
ATOM 1208 C CA . LEU A 1 146 ? 17.827 3.277 -11.445 1.00 98.19 146 LEU A CA 1
ATOM 1209 C C . LEU A 1 146 ? 17.563 4.780 -11.603 1.00 98.19 146 LEU A C 1
ATOM 1211 O O . LEU A 1 146 ? 17.111 5.436 -10.662 1.00 98.19 146 LEU A O 1
ATOM 1215 N N . SER A 1 147 ? 17.838 5.352 -12.777 1.00 96.94 147 SER A N 1
ATOM 1216 C CA . SER A 1 147 ? 17.667 6.799 -12.975 1.00 96.94 147 SER A CA 1
ATOM 1217 C C . SER A 1 147 ? 16.262 7.176 -13.448 1.00 96.94 147 SER A C 1
ATOM 1219 O O . SER A 1 147 ? 15.795 8.277 -13.155 1.00 96.94 147 SER A O 1
ATOM 1221 N N . THR A 1 148 ? 15.548 6.266 -14.122 1.00 97.94 148 THR A N 1
ATOM 1222 C CA . THR A 1 148 ? 14.219 6.538 -14.696 1.00 97.94 148 THR A CA 1
ATOM 1223 C C . THR A 1 148 ? 13.228 5.388 -14.490 1.00 97.94 148 THR A C 1
ATOM 1225 O O . THR A 1 148 ? 13.614 4.239 -14.278 1.00 97.94 148 THR A O 1
ATOM 1228 N N . ILE A 1 149 ? 11.924 5.689 -14.577 1.00 97.81 149 ILE A N 1
ATOM 1229 C CA . ILE A 1 149 ? 10.857 4.678 -14.487 1.00 97.81 149 ILE A CA 1
ATOM 1230 C C . ILE A 1 149 ? 10.927 3.642 -15.624 1.00 97.81 149 ILE A C 1
ATOM 1232 O O . ILE A 1 149 ? 10.803 2.462 -15.312 1.00 97.81 149 ILE A O 1
ATOM 1236 N N . PRO A 1 150 ? 11.161 4.001 -16.904 1.00 98.12 150 PRO A N 1
ATOM 1237 C CA . PRO A 1 150 ? 11.327 3.003 -17.963 1.00 98.12 150 PRO A CA 1
ATOM 1238 C C . PRO A 1 150 ? 12.460 2.011 -17.679 1.00 98.12 150 PRO A C 1
ATOM 1240 O O . PRO A 1 150 ? 12.248 0.806 -17.774 1.00 98.12 150 PRO A O 1
ATOM 1243 N N . GLN A 1 151 ? 13.627 2.499 -17.243 1.00 98.19 151 GLN A N 1
ATOM 1244 C CA . GLN A 1 151 ? 14.747 1.629 -16.865 1.00 98.19 151 GLN A CA 1
ATOM 1245 C C . GLN A 1 151 ? 14.417 0.741 -15.665 1.00 98.19 151 GLN A C 1
ATOM 1247 O O . GLN A 1 151 ? 14.802 -0.424 -15.642 1.00 98.19 151 GLN A O 1
ATOM 1252 N N . LEU A 1 152 ? 13.696 1.273 -14.675 1.00 98.31 152 LEU A N 1
ATOM 1253 C CA . LEU A 1 152 ? 13.214 0.484 -13.548 1.00 98.31 152 LEU A CA 1
ATOM 1254 C C . LEU A 1 152 ? 12.266 -0.625 -14.001 1.00 98.31 152 LEU A C 1
ATOM 1256 O O . LEU A 1 152 ? 12.439 -1.763 -13.582 1.00 98.31 152 LEU A O 1
ATOM 1260 N N . LYS A 1 153 ? 11.299 -0.322 -14.867 1.00 97.94 153 LYS A N 1
ATOM 1261 C CA . LYS A 1 153 ? 10.357 -1.323 -15.379 1.00 97.94 153 LYS A CA 1
ATOM 1262 C C . LYS A 1 153 ? 11.069 -2.426 -16.153 1.00 97.94 153 LYS A C 1
ATOM 1264 O O . LYS A 1 153 ? 10.768 -3.590 -15.927 1.00 97.94 153 LYS A O 1
ATOM 1269 N N . GLU A 1 154 ? 12.041 -2.072 -16.989 1.00 97.81 154 GLU A N 1
ATOM 1270 C CA . GLU A 1 154 ? 12.863 -3.058 -17.697 1.00 97.81 154 GLU A CA 1
ATOM 1271 C C . GLU A 1 154 ? 13.701 -3.902 -16.726 1.00 97.81 154 GLU A C 1
ATOM 1273 O O . GLU A 1 154 ? 13.767 -5.122 -16.841 1.00 97.81 154 GLU A O 1
ATOM 1278 N N . HIS A 1 155 ? 14.282 -3.272 -15.703 1.00 98.00 155 HIS A N 1
ATOM 1279 C CA . HIS A 1 155 ? 15.019 -3.973 -14.656 1.00 98.00 155 HIS A CA 1
ATOM 1280 C C . HIS A 1 155 ? 14.142 -4.971 -13.881 1.00 98.00 155 HIS A C 1
ATOM 1282 O O . HIS A 1 155 ? 14.612 -6.061 -13.561 1.00 98.00 155 HIS A O 1
ATOM 1288 N N . LEU A 1 156 ? 12.883 -4.630 -13.584 1.00 97.50 156 LEU A N 1
ATOM 1289 C CA . LEU A 1 156 ? 11.975 -5.494 -12.819 1.00 97.50 156 LEU A CA 1
ATOM 1290 C C . LEU A 1 156 ? 11.655 -6.812 -13.526 1.00 97.50 156 LEU A C 1
ATOM 1292 O O . LEU A 1 156 ? 11.457 -7.809 -12.840 1.00 97.50 156 LEU A O 1
ATOM 1296 N N . ARG A 1 157 ? 11.715 -6.851 -14.863 1.00 95.50 157 ARG A N 1
ATOM 1297 C CA . ARG A 1 157 ? 11.500 -8.078 -15.652 1.00 95.50 157 ARG A CA 1
ATOM 1298 C C . ARG A 1 157 ? 12.489 -9.195 -15.326 1.00 95.50 157 ARG A C 1
ATOM 1300 O O . ARG A 1 157 ? 12.210 -10.350 -15.611 1.00 95.50 157 ARG A O 1
ATOM 1307 N N . LYS A 1 158 ? 13.640 -8.851 -14.740 1.00 95.81 158 LYS A N 1
ATOM 1308 C CA . LYS A 1 158 ? 14.679 -9.801 -14.315 1.00 95.81 158 LYS A CA 1
ATOM 1309 C C . LYS A 1 158 ? 14.354 -10.509 -12.995 1.00 95.81 158 LYS A C 1
ATOM 1311 O O . LYS A 1 158 ? 15.096 -11.404 -12.614 1.00 95.81 158 LYS A O 1
ATOM 1316 N N . HIS A 1 159 ? 13.309 -10.070 -12.290 1.00 93.06 159 HIS A N 1
ATOM 1317 C CA . HIS A 1 159 ? 12.896 -10.589 -10.979 1.00 93.06 159 HIS A CA 1
ATOM 1318 C C . HIS A 1 159 ? 11.488 -11.199 -11.002 1.00 93.06 159 HIS A C 1
ATOM 1320 O O . HIS A 1 159 ? 10.880 -11.341 -9.942 1.00 93.06 159 HIS A O 1
ATOM 1326 N N . TRP A 1 160 ? 10.945 -11.454 -12.195 1.00 82.50 160 TRP A N 1
ATOM 1327 C CA . TRP A 1 160 ? 9.661 -12.129 -12.382 1.00 82.50 160 TRP A CA 1
ATOM 1328 C C . TRP A 1 160 ? 9.822 -13.641 -12.414 1.00 82.50 160 TRP A C 1
ATOM 1330 O O . TRP A 1 160 ? 10.891 -14.102 -12.875 1.00 82.50 160 TRP A O 1
#

InterPro domains:
  IPR011146 HIT-like domain [PS51084] (1-93)
  IPR013087 Zinc finger C2H2-type [PS00028] (139-159)
  IPR019808 Histidine triad, conserved site [PS00892] (67-85)
  IPR032566 Aprataxin, C2HE/C2H2/C2HC zinc finger [PF16278] (103-160)
  IPR036265 HIT-like superfamily [G3DSA:3.30.428.10] (1-160)
  IPR036265 HIT-like superfamily [SSF54197] (2-143)

Nearest PDB structures (foldseek):
  4ndi-assembly2_B  TM=9.829E-01  e=6.146E-26  Homo sapiens
  6cvs-assembly2_B  TM=9.835E-01  e=2.433E-25  Homo sapiens
  6cvq-assembly2_B  TM=9.827E-01  e=3.281E-25  Homo sapiens
  6cvo-assembly1_B  TM=9.832E-01  e=1.751E-24  Homo sapiens
  6cvt-assembly2_B  TM=9.782E-01  e=4.561E-24  Homo sapiens